Protein AF-A0A950ZW15-F1 (afdb_monomer)

Foldseek 3Di:
DDDDDDDPVRVVVVVVVVVVVPQLEDEDDDLVNCPPPDDPVVPDDDDDHDVSHDYPDDDDPPWDDADPDHDPVSCCVGPDDVVRCVVVVVVVVVDD

pLDDT: mean 79.77, std 10.53, range [44.34, 96.44]

Structure (mmCIF, N/CA/C/O backbone):
data_AF-A0A950ZW15-F1
#
_entry.id   AF-A0A950ZW15-F1
#
loop_
_atom_site.group_PDB
_atom_site.id
_atom_site.type_symbol
_atom_site.label_atom_id
_atom_site.label_alt_id
_atom_site.label_comp_id
_atom_site.label_asym_id
_atom_site.label_entity_id
_atom_site.label_seq_id
_atom_site.pdbx_PDB_ins_code
_atom_site.Cartn_x
_atom_site.Cartn_y
_atom_site.Cartn_z
_atom_site.occupancy
_atom_site.B_iso_or_equiv
_atom_site.auth_seq_id
_atom_site.auth_comp_id
_atom_site.auth_asym_id
_atom_site.auth_atom_id
_atom_site.pdbx_PDB_model_num
ATOM 1 N N . MET A 1 1 ? -24.446 -6.700 48.224 1.00 44.34 1 MET A N 1
ATOM 2 C CA . MET A 1 1 ? -23.644 -5.526 47.820 1.00 44.34 1 MET A CA 1
ATOM 3 C C . MET A 1 1 ? -24.470 -4.745 46.815 1.00 44.34 1 MET A C 1
ATOM 5 O O . MET A 1 1 ? -24.896 -5.343 45.838 1.00 44.34 1 MET A O 1
ATOM 9 N N . GLN A 1 2 ? -24.805 -3.487 47.106 1.00 48.25 2 GLN A N 1
ATOM 10 C CA . GLN A 1 2 ? -25.565 -2.638 46.184 1.00 48.25 2 GLN A CA 1
ATOM 11 C C . GLN A 1 2 ? -24.590 -2.086 45.138 1.00 48.25 2 GLN A C 1
ATOM 13 O O . GLN A 1 2 ? -23.591 -1.472 45.500 1.00 48.25 2 GLN A O 1
ATOM 18 N N . THR A 1 3 ? -24.839 -2.354 43.861 1.00 51.03 3 THR A N 1
ATOM 19 C CA . THR A 1 3 ? -24.081 -1.776 42.747 1.00 51.03 3 THR A CA 1
ATOM 20 C C . THR A 1 3 ? -24.508 -0.324 42.568 1.00 51.03 3 THR A C 1
ATOM 22 O O . THR A 1 3 ? -25.663 -0.058 42.239 1.00 51.03 3 THR A O 1
ATOM 25 N N . GLN A 1 4 ? -23.594 0.611 42.819 1.00 66.94 4 GLN A N 1
ATOM 26 C CA . GLN A 1 4 ? -23.808 2.031 42.557 1.00 66.94 4 GLN A CA 1
ATOM 27 C C . GLN A 1 4 ? -23.922 2.248 41.041 1.00 66.94 4 GLN A C 1
ATOM 29 O O . GLN A 1 4 ? -23.133 1.696 40.274 1.00 66.94 4 GLN A O 1
ATOM 34 N N . ALA A 1 5 ? -24.944 2.987 40.607 1.00 74.88 5 ALA A N 1
ATOM 35 C CA . ALA A 1 5 ? -25.170 3.258 39.1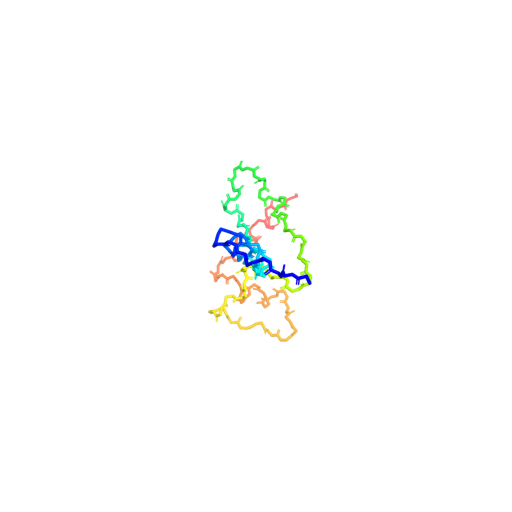91 1.00 74.88 5 ALA A CA 1
ATOM 36 C C . ALA A 1 5 ? -24.102 4.228 38.662 1.00 74.88 5 ALA A C 1
ATOM 38 O O . ALA A 1 5 ? -23.831 5.243 39.306 1.00 74.88 5 ALA A O 1
ATOM 39 N N . LYS A 1 6 ? -23.519 3.903 37.501 1.00 78.94 6 LYS A N 1
ATOM 40 C CA . LYS A 1 6 ? -22.512 4.731 36.823 1.00 78.94 6 LYS A CA 1
ATOM 41 C C . LYS A 1 6 ? -23.073 6.114 36.514 1.00 78.94 6 LYS A C 1
ATOM 43 O O . LYS A 1 6 ? -24.242 6.258 36.146 1.00 78.94 6 LYS A O 1
ATOM 48 N N . THR A 1 7 ? -22.234 7.125 36.658 1.00 89.94 7 THR A N 1
ATOM 49 C CA . THR A 1 7 ? -22.574 8.501 36.310 1.00 89.94 7 THR A CA 1
ATOM 50 C C . THR A 1 7 ? -22.599 8.683 34.786 1.00 89.94 7 THR A C 1
ATOM 52 O O . THR A 1 7 ? -21.941 7.937 34.061 1.00 89.94 7 THR A O 1
ATOM 55 N N . PRO A 1 8 ? -23.322 9.687 34.257 1.00 84.69 8 PRO A N 1
ATOM 56 C CA . PRO A 1 8 ? -23.354 9.956 32.817 1.00 84.69 8 PRO A CA 1
ATOM 57 C C . PRO A 1 8 ? -21.975 10.235 32.206 1.00 84.69 8 PRO A C 1
ATOM 59 O O . PRO A 1 8 ? -21.757 9.914 31.044 1.00 84.69 8 PRO A O 1
ATOM 62 N N . SER A 1 9 ? -21.054 10.804 32.992 1.00 86.94 9 SER A N 1
ATOM 63 C CA . SER A 1 9 ? -19.667 11.023 32.566 1.00 86.94 9 SER A CA 1
ATOM 64 C C . SER A 1 9 ? -18.935 9.696 32.391 1.00 86.94 9 SER A C 1
ATOM 66 O O . SER A 1 9 ? -18.363 9.456 31.341 1.00 86.94 9 SER A O 1
ATOM 68 N N . GLU A 1 10 ? -19.047 8.787 33.360 1.00 85.69 10 GLU A N 1
ATOM 69 C CA . GLU A 1 10 ? -18.403 7.466 33.295 1.00 85.69 10 GLU A CA 1
ATOM 70 C C . GLU A 1 10 ? -18.956 6.602 32.151 1.00 85.69 10 GLU A C 1
ATOM 72 O O . GLU A 1 10 ? -18.247 5.771 31.593 1.00 85.69 10 GLU A O 1
ATOM 77 N N . ILE A 1 11 ? -20.221 6.813 31.775 1.00 85.44 11 ILE A N 1
ATOM 78 C CA . ILE A 1 11 ? -20.841 6.156 30.617 1.00 85.44 11 ILE A CA 1
ATOM 79 C C . ILE A 1 11 ? -20.291 6.724 29.298 1.00 85.44 11 ILE A C 1
ATOM 81 O O . ILE A 1 11 ? -20.109 5.968 28.346 1.00 85.44 11 ILE A O 1
ATOM 85 N N . ALA A 1 12 ? -20.025 8.032 29.224 1.00 90.50 12 ALA A N 1
ATOM 86 C CA . ALA A 1 12 ? -19.412 8.651 28.049 1.00 90.50 12 ALA A CA 1
ATOM 87 C C . ALA A 1 12 ? -17.949 8.214 27.888 1.00 90.50 12 ALA A C 1
ATOM 89 O O . ALA A 1 12 ? -17.546 7.829 26.792 1.00 90.50 12 ALA A O 1
ATOM 90 N N . ASP A 1 13 ? -17.205 8.177 28.993 1.00 86.38 13 ASP A N 1
ATOM 91 C CA . ASP A 1 13 ? -15.803 7.764 29.008 1.00 86.38 13 ASP A CA 1
ATOM 92 C C . ASP A 1 13 ? -15.640 6.298 28.544 1.00 86.38 13 ASP A C 1
ATOM 94 O O . ASP A 1 13 ? -14.756 5.989 27.748 1.00 86.38 13 ASP A O 1
ATOM 98 N N . GLU A 1 14 ? -16.535 5.384 28.944 1.00 87.38 14 GLU A N 1
ATOM 99 C CA . GLU A 1 14 ? -16.527 3.996 28.447 1.00 87.38 14 GLU A CA 1
ATOM 100 C C . GLU A 1 14 ? -16.933 3.873 26.972 1.00 87.38 14 GLU A C 1
ATOM 102 O O . GLU A 1 14 ? -16.378 3.050 26.240 1.00 87.38 14 GLU A O 1
ATOM 107 N N . LEU A 1 15 ? -17.885 4.693 26.522 1.00 82.31 15 LEU A N 1
ATOM 108 C CA . LEU A 1 15 ? -18.358 4.689 25.139 1.00 82.31 15 LEU A CA 1
ATOM 109 C C . LEU A 1 15 ? -17.257 5.142 24.169 1.00 82.31 15 LEU A C 1
ATOM 111 O O . LEU A 1 15 ? -17.066 4.536 23.111 1.00 82.31 15 LEU A O 1
ATOM 115 N N . GLU A 1 16 ? -16.499 6.171 24.540 1.00 80.00 16 GLU A N 1
ATOM 116 C CA . GLU A 1 16 ? -15.338 6.631 23.775 1.00 80.00 16 GLU A CA 1
ATOM 117 C C . GLU A 1 16 ? -14.232 5.565 23.737 1.00 80.00 16 GLU A C 1
ATOM 119 O O . GLU A 1 16 ? -13.666 5.280 2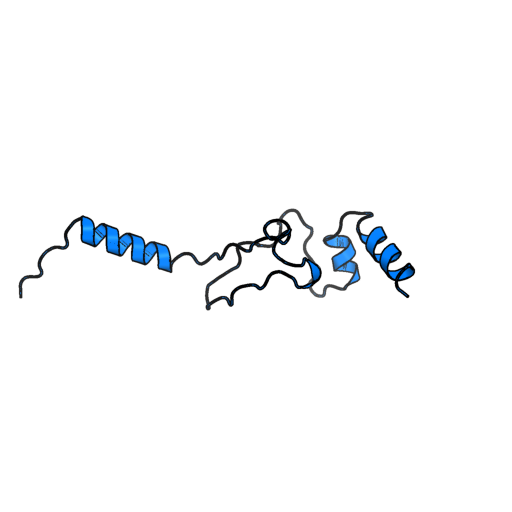2.673 1.00 80.00 16 GLU A O 1
ATOM 124 N N . ASP A 1 17 ? -13.991 4.895 24.864 1.00 76.62 17 ASP A N 1
ATOM 125 C CA . ASP A 1 17 ? -13.014 3.813 24.980 1.00 76.62 17 ASP A CA 1
ATOM 126 C C . ASP A 1 17 ? -13.351 2.577 24.129 1.00 76.62 17 ASP A C 1
ATOM 128 O O . ASP A 1 17 ? -12.448 1.836 23.721 1.00 76.62 17 ASP A O 1
ATOM 132 N N . GLU A 1 18 ? -14.625 2.324 23.838 1.00 71.88 18 GLU A N 1
ATOM 133 C CA . GLU A 1 18 ? -15.068 1.247 22.944 1.00 71.88 18 GLU A CA 1
ATOM 134 C C . GLU A 1 18 ? -15.018 1.649 21.463 1.00 71.88 18 GLU A C 1
ATOM 136 O O . GLU A 1 18 ? -14.583 0.857 20.617 1.00 71.88 18 GLU A O 1
ATOM 141 N N . MET A 1 19 ? -15.370 2.897 21.140 1.00 69.56 19 MET A N 1
ATOM 142 C CA . MET A 1 19 ? -15.287 3.441 19.778 1.00 69.56 19 MET A CA 1
ATOM 143 C C . MET A 1 19 ? -13.839 3.543 19.279 1.00 69.56 19 MET A C 1
ATOM 145 O O . MET A 1 19 ? -13.548 3.291 18.108 1.00 69.56 19 MET A O 1
ATOM 149 N N . MET A 1 20 ? -12.899 3.836 20.179 1.00 59.31 20 MET A N 1
ATOM 150 C CA . MET A 1 20 ? -11.469 3.826 19.867 1.00 59.31 20 MET A CA 1
ATOM 151 C C . MET A 1 20 ? -10.913 2.424 19.580 1.00 59.31 20 MET A C 1
ATOM 153 O O . MET A 1 20 ? -9.940 2.293 18.836 1.00 59.31 20 MET A O 1
ATOM 157 N N . LYS A 1 21 ? -11.507 1.361 20.133 1.00 66.38 21 LYS A N 1
ATOM 158 C CA . LYS A 1 21 ? -11.052 -0.028 19.919 1.00 66.38 21 LYS A CA 1
ATOM 159 C C . LYS A 1 21 ? -11.574 -0.639 18.614 1.00 66.38 21 LYS A C 1
ATOM 161 O O . LYS A 1 21 ? -11.007 -1.626 18.156 1.00 66.38 21 LYS A O 1
ATOM 166 N N . THR A 1 22 ? -12.617 -0.054 18.023 1.00 60.06 22 THR A N 1
ATOM 167 C CA . THR A 1 22 ? -13.384 -0.592 16.881 1.00 60.06 22 THR A CA 1
ATOM 168 C C . THR A 1 22 ? -13.028 0.014 15.521 1.00 60.06 22 THR A C 1
ATOM 170 O O . THR A 1 22 ? -13.606 -0.362 14.502 1.00 60.06 22 THR A O 1
ATOM 173 N N . LEU A 1 23 ? -12.060 0.929 15.447 1.00 67.56 23 LEU A N 1
ATOM 174 C CA . LEU A 1 23 ? -11.574 1.423 14.158 1.00 67.56 23 LEU A CA 1
ATOM 175 C C . LEU A 1 23 ? -10.626 0.399 13.512 1.00 67.56 23 LEU A C 1
ATOM 177 O O . LEU A 1 23 ? -9.405 0.439 13.670 1.00 67.56 23 LEU A O 1
ATOM 181 N N . ASP A 1 24 ? -11.221 -0.511 12.743 1.00 68.50 24 ASP A N 1
ATOM 182 C CA . ASP A 1 24 ? -10.522 -1.541 11.965 1.00 68.50 24 ASP A CA 1
ATOM 183 C C . ASP A 1 24 ? -9.714 -0.953 10.802 1.00 68.50 24 ASP A C 1
ATOM 185 O O . ASP A 1 24 ? -8.772 -1.570 10.306 1.00 68.50 24 ASP A O 1
ATOM 189 N N . LEU A 1 25 ? -10.068 0.251 10.348 1.00 70.75 25 LEU A N 1
ATOM 190 C CA . LEU A 1 25 ? -9.475 0.884 9.179 1.00 70.75 25 LEU A CA 1
ATOM 191 C C . LEU A 1 25 ? -8.375 1.865 9.578 1.00 70.75 25 LEU A C 1
ATOM 193 O O . LEU A 1 25 ? -8.637 2.959 10.074 1.00 70.75 25 LEU A O 1
ATOM 197 N N . ILE A 1 26 ? -7.130 1.497 9.291 1.00 75.62 26 ILE A N 1
ATOM 198 C CA . ILE A 1 26 ? -5.978 2.368 9.500 1.00 75.62 26 ILE A CA 1
ATOM 199 C C . ILE A 1 26 ? -5.794 3.251 8.255 1.00 75.62 26 ILE A C 1
ATOM 201 O O . ILE A 1 26 ? -5.581 2.730 7.149 1.00 75.62 26 ILE A O 1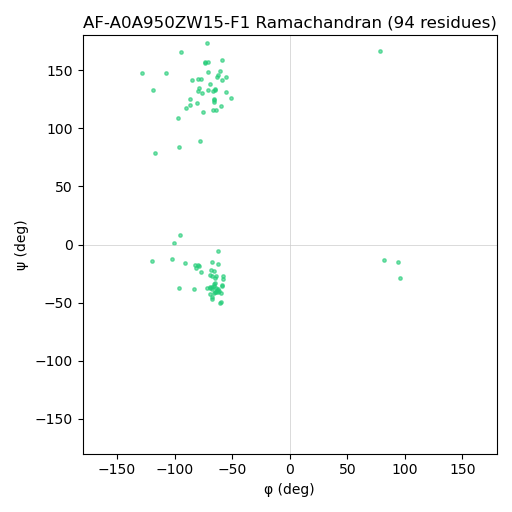
ATOM 205 N N . PRO A 1 27 ?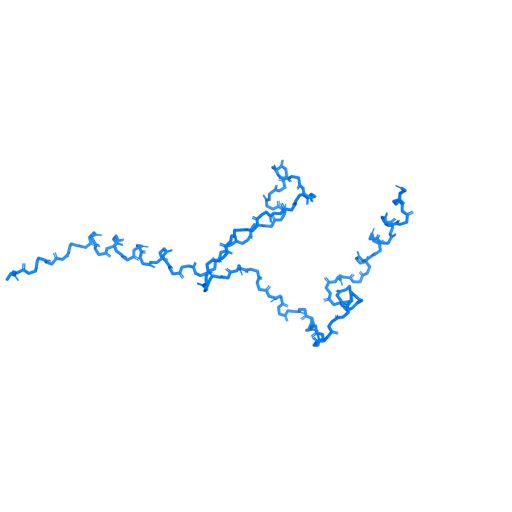 -5.857 4.592 8.385 1.00 72.88 27 PRO A N 1
ATOM 206 C CA . PRO A 1 27 ? -5.592 5.483 7.267 1.00 72.88 27 PRO A CA 1
ATOM 207 C C . PRO A 1 27 ? -4.127 5.359 6.836 1.00 72.88 27 PRO A C 1
ATOM 209 O O . PRO A 1 27 ? -3.198 5.578 7.614 1.00 72.88 27 PRO A O 1
ATOM 212 N N . SER A 1 28 ? -3.908 5.017 5.565 1.00 73.19 28 SER A N 1
ATOM 213 C CA . SER A 1 28 ? -2.573 5.032 4.967 1.00 73.19 28 SER A CA 1
ATOM 214 C C . SER A 1 28 ? -2.269 6.434 4.440 1.00 73.19 28 SER A C 1
ATOM 216 O O . SER A 1 28 ? -3.039 6.987 3.654 1.00 73.19 28 SER A O 1
ATOM 218 N N . ARG A 1 29 ? -1.146 7.020 4.871 1.00 74.06 29 ARG A N 1
ATOM 219 C CA . ARG A 1 29 ? -0.670 8.312 4.356 1.00 74.06 29 ARG A CA 1
ATOM 220 C C . ARG A 1 29 ? -0.051 8.119 2.972 1.00 74.06 29 ARG A C 1
ATOM 222 O O . ARG A 1 29 ? 0.778 7.231 2.783 1.00 74.06 29 ARG A O 1
ATOM 229 N N . SER A 1 30 ? -0.459 8.937 2.001 1.00 73.69 30 SER A N 1
ATOM 230 C CA . SER A 1 30 ? 0.102 8.881 0.649 1.00 73.69 30 SER A CA 1
ATOM 231 C C . SER A 1 30 ? 1.520 9.471 0.616 1.00 73.69 30 SER A C 1
ATOM 233 O O . SER A 1 30 ? 1.835 10.338 1.432 1.00 73.69 30 SER A O 1
ATOM 235 N N . PRO A 1 31 ? 2.365 9.087 -0.358 1.00 76.00 31 PRO A N 1
ATOM 236 C CA . PRO A 1 31 ? 3.666 9.730 -0.551 1.00 76.00 31 PRO A CA 1
ATOM 237 C C . PRO A 1 31 ? 3.574 11.244 -0.793 1.00 76.00 31 PRO A C 1
ATOM 239 O O . PRO A 1 31 ? 4.499 11.970 -0.452 1.00 76.00 31 PRO A O 1
ATOM 242 N N . LEU A 1 32 ? 2.452 11.728 -1.345 1.00 77.19 32 LEU A N 1
ATOM 243 C CA . LEU A 1 32 ? 2.189 13.163 -1.501 1.00 77.19 32 LEU A CA 1
ATOM 244 C C . LEU A 1 32 ? 1.992 13.858 -0.151 1.00 77.19 32 LEU A C 1
ATOM 246 O O . LEU A 1 32 ? 2.458 14.975 0.027 1.00 77.19 32 LEU A O 1
ATOM 250 N N . TYR A 1 33 ? 1.323 13.202 0.800 1.00 80.69 33 TYR A N 1
ATOM 251 C CA . TYR A 1 33 ? 1.095 13.757 2.135 1.00 80.69 33 TYR A CA 1
ATOM 252 C C . TYR A 1 33 ? 2.405 13.931 2.917 1.00 80.69 33 TYR A C 1
ATOM 254 O O . TYR A 1 33 ? 2.543 14.876 3.682 1.00 80.69 33 TYR A O 1
ATOM 262 N N . THR A 1 34 ? 3.368 13.023 2.738 1.00 81.31 34 THR A N 1
ATOM 263 C CA . THR A 1 34 ? 4.671 13.064 3.427 1.00 81.31 34 THR A CA 1
ATOM 264 C C . THR A 1 34 ? 5.773 13.734 2.602 1.00 81.31 34 THR A C 1
ATOM 266 O O . THR A 1 34 ? 6.949 13.645 2.961 1.00 81.31 34 THR A O 1
ATOM 269 N N . MET A 1 35 ? 5.424 14.347 1.470 1.00 80.50 35 MET A N 1
ATOM 270 C CA . MET A 1 35 ? 6.387 14.972 0.570 1.00 80.50 35 MET A CA 1
ATOM 271 C C . MET A 1 35 ? 7.068 16.160 1.263 1.00 80.50 35 MET A C 1
ATOM 273 O O . MET A 1 35 ? 6.401 16.992 1.867 1.00 80.50 35 MET A O 1
ATOM 277 N N . GLY A 1 36 ? 8.397 16.234 1.168 1.00 82.50 36 GLY A N 1
ATOM 278 C CA . GLY A 1 36 ? 9.212 17.271 1.816 1.00 82.50 36 GLY A CA 1
ATOM 279 C C . GLY A 1 36 ? 9.792 16.850 3.168 1.00 82.50 36 GLY A C 1
ATOM 280 O O . GLY A 1 36 ? 10.895 17.269 3.496 1.00 82.50 36 GLY A O 1
ATOM 281 N N . GLU A 1 37 ? 9.114 15.954 3.886 1.00 84.50 37 GLU A N 1
ATOM 282 C CA . GLU A 1 37 ? 9.585 15.412 5.170 1.00 84.50 37 GLU A CA 1
ATOM 283 C C . GLU A 1 37 ? 10.300 14.065 5.002 1.00 84.50 37 GLU A C 1
ATOM 285 O O . GLU A 1 37 ? 11.282 13.769 5.680 1.00 84.50 37 GLU A O 1
ATOM 290 N N . ILE A 1 38 ? 9.806 13.225 4.087 1.00 78.69 38 ILE A N 1
ATOM 291 C CA . ILE A 1 38 ? 10.330 11.878 3.838 1.00 78.69 38 ILE A CA 1
ATOM 292 C C . ILE A 1 38 ? 10.837 11.793 2.399 1.00 78.69 38 ILE A C 1
ATOM 294 O O . ILE A 1 38 ? 10.135 12.187 1.464 1.00 78.69 38 ILE A O 1
ATOM 298 N N . ASP A 1 39 ? 12.040 11.237 2.212 1.00 81.25 39 ASP A N 1
ATOM 299 C CA . ASP A 1 39 ? 12.559 10.924 0.879 1.00 81.25 39 ASP A CA 1
ATOM 300 C C . ASP A 1 39 ? 11.600 9.940 0.179 1.00 81.25 39 ASP A C 1
ATOM 302 O O . ASP A 1 39 ? 11.413 8.812 0.653 1.00 81.25 39 ASP A O 1
ATOM 306 N N . PRO A 1 40 ? 11.005 10.320 -0.966 1.00 72.00 40 PRO A N 1
ATOM 307 C CA . PRO A 1 40 ? 10.025 9.490 -1.656 1.00 72.00 40 PRO A CA 1
ATOM 308 C C . PRO A 1 40 ? 10.592 8.145 -2.140 1.00 72.00 40 PRO A C 1
ATOM 310 O O . PRO A 1 40 ? 9.815 7.234 -2.424 1.00 72.00 40 PRO A O 1
ATOM 313 N N . ARG A 1 41 ? 11.921 7.983 -2.217 1.00 76.38 41 ARG A N 1
ATOM 314 C CA . ARG A 1 41 ? 12.587 6.728 -2.609 1.00 76.38 41 ARG A CA 1
ATOM 315 C C . ARG A 1 41 ? 12.609 5.685 -1.492 1.00 76.38 41 ARG A C 1
ATOM 317 O O . ARG A 1 41 ? 12.717 4.499 -1.783 1.00 76.38 41 ARG A O 1
ATOM 324 N N . VAL A 1 42 ? 12.514 6.117 -0.234 1.00 78.25 42 VAL A N 1
ATOM 325 C CA . VAL A 1 42 ? 12.547 5.237 0.948 1.00 78.25 42 VAL A CA 1
ATOM 326 C C . VAL A 1 42 ? 11.171 4.602 1.202 1.00 78.25 42 VAL A C 1
ATOM 328 O O . VAL A 1 42 ? 11.074 3.535 1.804 1.00 78.25 42 VAL A O 1
ATOM 331 N N . GLY A 1 43 ? 10.109 5.201 0.652 1.00 65.31 43 GLY A N 1
ATOM 332 C CA . GLY A 1 43 ? 8.734 4.725 0.782 1.00 65.31 43 GLY A CA 1
ATOM 333 C C . GLY A 1 43 ? 8.103 5.071 2.135 1.00 65.31 43 GLY A C 1
ATOM 334 O O . GLY A 1 43 ? 8.768 5.495 3.076 1.00 65.31 43 GLY A O 1
ATOM 335 N N . VAL A 1 44 ? 6.779 4.916 2.231 1.00 67.56 44 VAL A N 1
ATOM 336 C CA . VAL A 1 44 ? 6.037 5.169 3.476 1.00 67.56 44 VAL A CA 1
ATOM 337 C C . VAL A 1 44 ? 5.982 3.878 4.291 1.00 67.56 44 VAL A C 1
ATOM 339 O O . VAL A 1 44 ? 5.385 2.891 3.848 1.00 67.56 44 VAL A O 1
ATOM 342 N N . THR A 1 45 ? 6.570 3.877 5.490 1.00 67.62 45 THR A N 1
ATOM 343 C CA . THR A 1 45 ? 6.478 2.743 6.418 1.00 67.62 45 THR A CA 1
ATOM 344 C C . THR A 1 45 ? 5.029 2.554 6.852 1.00 67.62 45 THR A C 1
ATOM 346 O O . THR A 1 45 ? 4.427 3.419 7.490 1.00 67.62 45 THR A O 1
ATOM 349 N N . ARG A 1 46 ? 4.452 1.410 6.482 1.00 70.00 46 ARG A N 1
ATOM 350 C CA . ARG A 1 46 ? 3.099 1.020 6.886 1.00 70.00 46 ARG A CA 1
ATOM 351 C C . ARG A 1 46 ? 3.132 0.487 8.323 1.00 70.00 46 ARG A C 1
ATOM 353 O O . ARG A 1 46 ? 4.011 -0.322 8.621 1.00 70.00 46 ARG A O 1
ATOM 360 N N . PRO A 1 47 ? 2.203 0.890 9.208 1.00 72.25 47 PRO A N 1
ATOM 361 C CA . PRO A 1 47 ? 2.096 0.266 10.522 1.00 72.25 47 PRO A CA 1
ATOM 362 C C . PRO A 1 47 ? 1.744 -1.221 10.376 1.00 72.25 47 PRO A C 1
ATOM 364 O O . PRO A 1 47 ? 1.033 -1.608 9.444 1.00 72.25 47 PRO A O 1
ATOM 367 N N . GLN A 1 48 ? 2.256 -2.057 11.284 1.00 76.06 48 GLN A N 1
ATOM 368 C CA . GLN A 1 48 ? 1.874 -3.468 11.342 1.00 76.06 48 GLN A CA 1
ATOM 369 C C . GLN A 1 48 ? 0.394 -3.568 11.728 1.00 76.06 48 GLN A C 1
ATOM 371 O O . GLN A 1 48 ? -0.023 -3.002 12.737 1.00 76.06 48 GLN A O 1
ATOM 376 N N . LEU A 1 49 ? -0.393 -4.262 10.907 1.00 75.06 49 LEU A N 1
ATOM 377 C CA . LEU A 1 49 ? -1.819 -4.468 11.148 1.00 75.06 49 LEU A CA 1
ATOM 378 C C . LEU A 1 49 ? -2.005 -5.585 12.178 1.00 75.06 49 LEU A C 1
ATOM 380 O O . LEU A 1 49 ? -1.416 -6.659 12.036 1.00 75.06 49 LEU A O 1
ATOM 384 N N . LYS A 1 50 ? -2.842 -5.357 13.194 1.00 81.38 50 LYS A N 1
ATOM 385 C CA . LYS A 1 50 ? -3.341 -6.444 14.049 1.00 81.38 50 LYS A CA 1
ATOM 386 C C . LYS A 1 50 ? -4.331 -7.313 13.256 1.00 81.38 50 LYS A C 1
ATOM 388 O O . LYS A 1 50 ? -4.922 -6.819 12.293 1.00 81.38 50 LYS A O 1
ATOM 393 N N . PRO A 1 51 ? -4.556 -8.584 13.639 1.00 76.25 51 PRO A N 1
ATOM 394 C CA . PRO A 1 51 ? -5.623 -9.391 13.049 1.00 76.25 51 PRO A CA 1
ATOM 395 C C . PRO A 1 51 ? -6.964 -8.639 13.086 1.00 76.25 51 PRO A C 1
ATOM 397 O O . PRO A 1 51 ? -7.360 -8.163 14.146 1.00 76.25 51 PRO A O 1
ATOM 400 N N . GLY A 1 52 ? -7.622 -8.500 11.931 1.00 71.81 52 GLY A N 1
ATOM 401 C CA . GLY A 1 52 ? -8.870 -7.735 11.773 1.00 71.81 52 GLY A CA 1
ATOM 402 C C . GLY A 1 52 ? -8.694 -6.279 11.322 1.00 71.81 52 GLY A C 1
ATOM 403 O O . GLY A 1 52 ? -9.649 -5.687 10.835 1.00 71.81 52 GLY A O 1
ATOM 404 N N . GLN A 1 53 ? -7.482 -5.715 11.391 1.00 76.00 53 GLN A N 1
ATOM 405 C CA . GLN A 1 53 ? -7.226 -4.370 10.879 1.00 76.00 53 GLN A CA 1
ATOM 406 C C . GLN A 1 53 ? -6.919 -4.375 9.379 1.00 76.00 53 GLN A C 1
ATOM 408 O O . GLN A 1 53 ? -6.180 -5.217 8.863 1.00 76.00 53 GLN A O 1
ATOM 413 N N . HIS A 1 54 ? -7.432 -3.367 8.684 1.00 73.56 54 HIS A N 1
ATOM 414 C CA . HIS A 1 54 ? -7.287 -3.162 7.252 1.00 73.56 54 HIS A CA 1
ATOM 415 C C . HIS A 1 54 ? -6.782 -1.749 6.962 1.00 73.56 54 HIS A C 1
ATOM 417 O O . HIS A 1 54 ? -7.091 -0.796 7.666 1.00 73.56 54 HIS A O 1
ATOM 423 N N . MET A 1 55 ? -5.998 -1.583 5.898 1.00 77.06 55 MET A N 1
ATOM 424 C CA . MET A 1 55 ? -5.659 -0.240 5.426 1.00 77.06 55 MET A CA 1
ATOM 425 C C . MET A 1 55 ? -6.848 0.347 4.668 1.00 77.06 55 MET A C 1
ATOM 427 O O . MET A 1 55 ? -7.482 -0.351 3.880 1.00 77.06 55 MET A O 1
ATOM 431 N N . LEU A 1 56 ? -7.085 1.650 4.819 1.00 73.19 56 LEU A N 1
ATOM 432 C CA . LEU A 1 56 ? -8.176 2.376 4.147 1.00 73.19 56 LEU A CA 1
ATOM 433 C C . LEU A 1 56 ? -8.078 2.382 2.598 1.00 73.19 56 LEU A C 1
ATOM 435 O O . LEU A 1 56 ? -8.973 2.865 1.912 1.00 73.19 56 LEU A O 1
ATOM 439 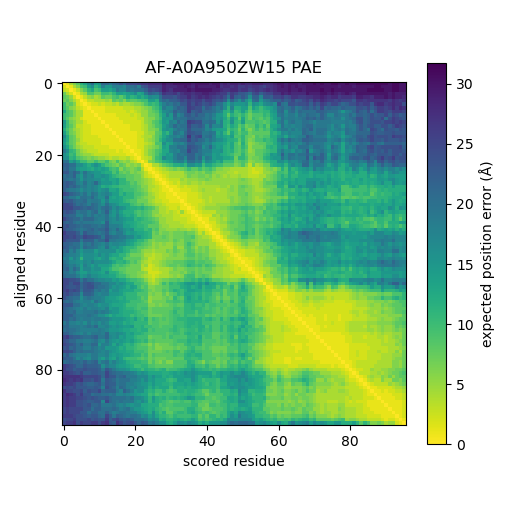N N . GLN A 1 57 ? -6.998 1.859 2.013 1.00 67.50 57 GLN A N 1
ATOM 440 C CA . GLN A 1 57 ? -6.818 1.786 0.561 1.00 67.50 57 GLN A CA 1
ATOM 441 C C . GLN A 1 57 ? -7.240 0.412 0.028 1.00 67.50 57 GLN A C 1
ATOM 443 O O . GLN A 1 57 ? -6.416 -0.484 -0.153 1.00 67.50 57 GLN A O 1
ATOM 448 N N . GLY A 1 58 ? -8.543 0.260 -0.218 1.00 68.81 58 GLY A N 1
ATOM 449 C CA . GLY A 1 58 ? -9.096 -0.861 -0.980 1.00 68.81 58 GLY A CA 1
ATOM 450 C C . GLY A 1 58 ? -8.773 -0.772 -2.478 1.00 68.81 58 GLY A C 1
ATOM 451 O O . GLY A 1 58 ? -8.234 0.223 -2.965 1.00 68.81 58 GLY A O 1
ATOM 452 N N . ALA A 1 59 ? -9.116 -1.819 -3.232 1.00 73.44 59 ALA A N 1
ATOM 453 C CA . ALA A 1 59 ? -9.021 -1.783 -4.689 1.00 73.44 59 ALA A CA 1
ATOM 454 C C . ALA A 1 59 ? -10.007 -0.753 -5.266 1.00 73.44 59 ALA A C 1
ATOM 456 O O . ALA A 1 59 ? -11.176 -0.737 -4.886 1.00 73.44 59 ALA A O 1
ATOM 457 N N . ASP A 1 60 ? -9.549 0.079 -6.204 1.00 81.00 60 ASP A N 1
ATOM 458 C CA . ASP A 1 60 ? -10.427 1.013 -6.912 1.00 81.00 60 ASP A CA 1
ATOM 459 C C . ASP A 1 60 ? -11.416 0.223 -7.794 1.00 81.00 60 ASP A C 1
ATOM 461 O O . ASP A 1 60 ? -10.978 -0.451 -8.734 1.00 81.00 60 ASP A O 1
ATOM 465 N N . PRO A 1 61 ? -12.735 0.292 -7.526 1.00 86.38 61 PRO A N 1
ATOM 466 C CA . PRO A 1 61 ? -13.732 -0.506 -8.240 1.00 86.38 61 PRO A CA 1
ATOM 467 C C . PRO A 1 61 ? -13.881 -0.113 -9.714 1.00 86.38 61 PRO A C 1
ATOM 469 O O . PRO A 1 61 ? -14.470 -0.865 -10.487 1.00 86.38 61 PRO A O 1
ATOM 472 N N . ARG A 1 62 ? -13.358 1.051 -10.120 1.00 88.19 62 ARG A N 1
ATOM 473 C CA . ARG A 1 62 ? -13.397 1.524 -11.511 1.00 88.19 62 ARG A CA 1
ATOM 474 C C . ARG A 1 62 ? -12.334 0.856 -12.377 1.00 88.19 62 ARG A C 1
ATOM 476 O O . ARG A 1 62 ? -12.427 0.903 -13.601 1.00 88.19 62 ARG A O 1
ATOM 483 N N . LEU A 1 63 ? -11.305 0.273 -11.763 1.00 88.25 63 LEU A N 1
ATOM 484 C CA . LEU A 1 63 ? -10.243 -0.398 -12.498 1.00 88.25 63 LEU A CA 1
ATOM 485 C C . LEU A 1 63 ? -10.696 -1.799 -12.931 1.00 88.25 63 LEU A C 1
ATOM 487 O O . LEU A 1 63 ? -11.332 -2.511 -12.150 1.00 88.25 63 LEU A O 1
ATOM 491 N N . PRO A 1 64 ? -10.312 -2.255 -14.135 1.00 91.25 64 PRO A N 1
ATOM 492 C CA . PRO A 1 64 ? -10.560 -3.630 -14.543 1.00 91.25 64 PRO A CA 1
ATOM 493 C C . PRO A 1 64 ? -9.971 -4.634 -13.542 1.00 91.25 64 PRO A C 1
ATOM 495 O O . PRO A 1 64 ? -8.886 -4.421 -12.977 1.00 91.25 64 PRO A O 1
ATOM 498 N N . LYS A 1 65 ? -10.668 -5.754 -13.330 1.00 92.25 65 LYS A N 1
ATOM 499 C CA . LYS A 1 65 ? -10.167 -6.841 -12.480 1.00 92.25 65 LYS A CA 1
ATOM 500 C C . LYS A 1 65 ? -8.892 -7.442 -13.076 1.00 92.25 65 LYS A C 1
ATOM 502 O O . LYS A 1 65 ? -8.758 -7.542 -14.293 1.00 92.25 65 LYS A O 1
ATOM 507 N N . MET A 1 66 ? -7.964 -7.838 -12.206 1.00 93.81 66 MET A N 1
ATOM 508 C CA . MET A 1 66 ? -6.805 -8.623 -12.638 1.00 93.81 66 MET A CA 1
ATOM 509 C C . MET A 1 66 ? -7.261 -10.041 -13.021 1.00 93.81 66 MET A C 1
ATOM 511 O O . MET A 1 66 ? -8.203 -10.548 -12.406 1.00 93.81 66 MET A O 1
ATOM 515 N N . PRO A 1 67 ? -6.595 -10.696 -13.986 1.00 96.12 67 PRO A N 1
ATOM 516 C CA . PRO A 1 67 ? -6.738 -12.135 -14.202 1.00 96.12 67 PRO A CA 1
ATOM 517 C C . PRO A 1 67 ? -6.353 -12.928 -12.944 1.00 96.12 67 PRO A C 1
ATOM 519 O O . PRO A 1 67 ? -5.573 -12.436 -12.129 1.00 96.12 67 PRO A O 1
ATOM 522 N N . GLU A 1 68 ? -6.827 -14.173 -12.812 1.00 95.75 68 GLU A N 1
ATOM 523 C CA . GLU A 1 68 ? -6.470 -15.031 -11.664 1.00 95.75 68 GLU A CA 1
ATOM 524 C C . GLU A 1 68 ? -4.961 -15.271 -11.527 1.00 95.75 68 GLU A C 1
ATOM 526 O O . GLU A 1 68 ? -4.439 -15.352 -10.418 1.00 95.75 68 GLU A O 1
ATOM 531 N N . LYS A 1 69 ? -4.249 -15.371 -12.653 1.00 96.44 69 LYS A N 1
ATOM 532 C CA . LYS A 1 69 ? -2.791 -15.529 -12.702 1.00 96.44 69 LYS A CA 1
ATOM 533 C C . LYS A 1 69 ? -2.185 -14.311 -13.398 1.00 96.44 69 LYS A C 1
ATOM 535 O O . LYS A 1 69 ? -1.913 -14.380 -14.596 1.00 96.44 69 LYS A O 1
ATOM 540 N N . PRO A 1 70 ? -2.045 -13.175 -12.694 1.00 95.25 70 PRO A N 1
ATOM 541 C CA . PRO A 1 70 ? -1.602 -11.937 -13.311 1.00 95.25 70 PRO A CA 1
ATOM 542 C C . PRO A 1 70 ? -0.134 -12.023 -13.731 1.00 95.25 70 PRO A C 1
ATOM 544 O O . PRO A 1 70 ? 0.717 -12.501 -12.982 1.00 95.25 70 PRO A O 1
ATOM 547 N N . THR A 1 71 ? 0.173 -11.499 -14.913 1.00 96.44 71 THR A N 1
ATOM 548 C CA . THR A 1 71 ? 1.550 -11.257 -15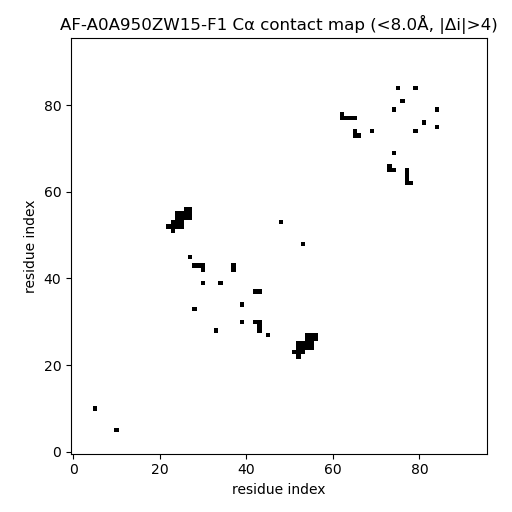.353 1.00 96.44 71 THR A CA 1
ATOM 549 C C . THR A 1 71 ? 1.976 -9.817 -15.053 1.00 96.44 71 THR A C 1
ATOM 551 O O . THR A 1 71 ? 1.149 -8.935 -14.806 1.00 96.44 71 THR A O 1
ATOM 554 N N . ILE A 1 72 ? 3.282 -9.535 -15.134 1.00 91.25 72 ILE A N 1
ATOM 555 C CA . ILE A 1 72 ? 3.797 -8.160 -15.019 1.00 91.25 72 ILE A CA 1
ATOM 556 C C . ILE A 1 72 ? 3.200 -7.240 -16.100 1.00 91.25 72 ILE A C 1
ATOM 558 O O . ILE A 1 72 ? 2.898 -6.077 -15.842 1.00 91.25 72 ILE A O 1
ATOM 562 N N . LEU A 1 73 ? 2.970 -7.769 -17.307 1.0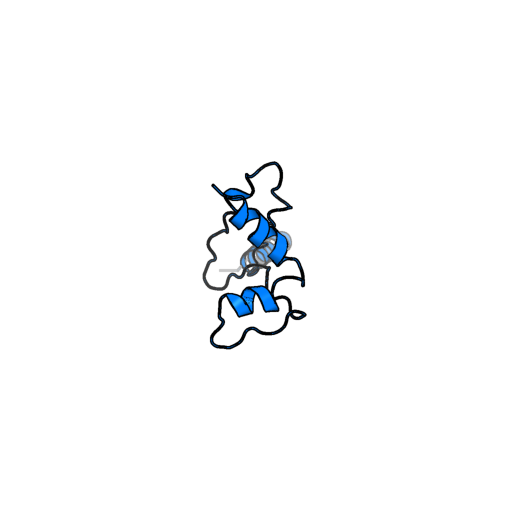0 91.12 73 LEU A N 1
ATOM 563 C CA . LEU A 1 73 ? 2.379 -7.016 -18.412 1.00 91.12 73 LEU A CA 1
ATOM 564 C C . LEU A 1 73 ? 0.917 -6.660 -18.129 1.00 91.12 73 LEU A C 1
ATOM 566 O O . LEU A 1 73 ? 0.490 -5.557 -18.469 1.00 91.12 73 LEU A O 1
ATOM 570 N N . ASP A 1 74 ? 0.166 -7.547 -17.473 1.00 94.06 74 ASP A N 1
ATOM 571 C CA . ASP A 1 74 ? -1.217 -7.268 -17.074 1.00 94.06 74 ASP A CA 1
ATOM 572 C C . ASP A 1 74 ? -1.280 -6.123 -16.067 1.00 94.06 74 ASP A C 1
ATOM 574 O O . ASP A 1 74 ? -2.151 -5.263 -16.167 1.00 94.06 74 ASP A O 1
ATOM 578 N N . PHE A 1 75 ? -0.315 -6.040 -15.147 1.00 90.69 75 PHE A N 1
ATOM 579 C CA . PHE A 1 75 ? -0.230 -4.917 -14.218 1.00 90.69 75 PHE A CA 1
ATOM 580 C C . PHE A 1 75 ? -0.068 -3.588 -14.964 1.00 90.69 75 PHE A C 1
ATOM 582 O O . PHE A 1 75 ? -0.844 -2.658 -14.744 1.00 90.69 75 PHE A O 1
ATOM 589 N N . PHE A 1 76 ? 0.874 -3.505 -15.907 1.00 89.81 76 PHE A N 1
ATOM 590 C CA . PHE A 1 76 ? 1.070 -2.284 -16.692 1.00 89.81 76 PHE A CA 1
ATOM 591 C C . PHE A 1 76 ? -0.144 -1.930 -17.555 1.00 89.81 76 PHE A C 1
ATOM 593 O O . PHE A 1 76 ? -0.514 -0.762 -17.636 1.00 89.81 76 PHE A O 1
ATOM 600 N N . ARG A 1 77 ? -0.807 -2.923 -18.152 1.00 88.88 77 ARG A N 1
ATOM 601 C CA . ARG A 1 77 ? -2.004 -2.702 -18.976 1.00 88.88 77 ARG A CA 1
ATOM 602 C C . ARG A 1 77 ? -3.217 -2.251 -18.164 1.00 88.88 77 ARG A C 1
ATOM 604 O O . ARG A 1 77 ? -3.993 -1.439 -18.652 1.00 88.88 77 ARG A O 1
ATOM 611 N N . LEU A 1 78 ? -3.396 -2.788 -16.956 1.00 91.81 78 LEU A N 1
ATOM 612 C CA . LEU A 1 78 ? -4.621 -2.609 -16.168 1.00 91.81 78 LEU A CA 1
ATOM 613 C C . LEU A 1 78 ? -4.490 -1.576 -15.038 1.00 91.81 78 LEU A C 1
ATOM 615 O O . LEU A 1 78 ? -5.506 -1.213 -14.443 1.00 91.81 78 LEU A O 1
ATOM 619 N N . ARG A 1 79 ? -3.274 -1.131 -14.688 1.00 89.56 79 ARG A N 1
ATOM 620 C CA . ARG A 1 79 ? -3.027 -0.183 -13.579 1.00 89.56 79 ARG A CA 1
ATOM 621 C C . ARG A 1 79 ? -2.370 1.127 -13.991 1.00 89.56 79 ARG A C 1
ATOM 623 O O . ARG A 1 79 ? -2.409 2.072 -13.210 1.00 89.56 79 ARG A O 1
ATOM 630 N N . PHE A 1 80 ? -1.822 1.222 -15.199 1.00 87.75 80 PHE A N 1
ATOM 631 C CA . PHE A 1 80 ? -1.267 2.474 -15.707 1.00 87.75 80 PHE A CA 1
ATOM 632 C C . PHE A 1 80 ? -2.168 3.068 -16.777 1.00 87.75 80 PHE A C 1
ATOM 634 O O . PHE A 1 80 ? -2.786 2.360 -17.570 1.00 87.75 80 PHE A O 1
ATOM 641 N N . ARG A 1 81 ? -2.196 4.403 -16.836 1.00 84.75 81 ARG A N 1
ATOM 642 C CA . ARG A 1 81 ? -2.777 5.094 -17.986 1.00 84.75 81 ARG A CA 1
ATOM 643 C C . ARG A 1 81 ? -2.011 4.711 -19.252 1.00 84.75 81 ARG A C 1
ATOM 645 O O . ARG A 1 81 ? -0.791 4.518 -19.210 1.00 84.75 81 ARG A O 1
ATOM 652 N N . GLN A 1 82 ? -2.696 4.702 -20.389 1.00 78.12 82 GLN A N 1
ATOM 653 C CA . GLN A 1 82 ? -2.027 4.617 -21.686 1.00 78.12 82 GLN A CA 1
ATOM 654 C C . GLN A 1 82 ? -0.998 5.756 -21.809 1.00 78.12 82 GLN A C 1
ATOM 656 O O . GLN A 1 82 ? -1.272 6.901 -21.453 1.00 78.12 82 GLN A O 1
ATOM 661 N N . GLY A 1 83 ? 0.229 5.419 -22.211 1.00 76.50 83 GLY A N 1
ATOM 662 C CA . GLY A 1 83 ? 1.369 6.347 -22.232 1.00 76.50 83 GLY A CA 1
ATOM 663 C C . GLY A 1 83 ? 2.088 6.543 -20.887 1.00 76.50 83 GLY A C 1
ATOM 664 O O . GLY A 1 83 ? 3.213 7.024 -20.872 1.00 76.50 83 GLY A O 1
ATOM 665 N N . GLY A 1 84 ? 1.524 6.108 -19.752 1.00 79.25 84 GLY A N 1
ATOM 666 C CA . GLY A 1 84 ? 2.173 6.215 -18.434 1.00 79.25 84 GLY A CA 1
ATOM 667 C C . GLY A 1 84 ? 3.448 5.373 -18.290 1.00 79.25 84 GLY A C 1
ATOM 668 O O . GLY A 1 84 ? 4.319 5.701 -17.492 1.00 79.25 84 GLY A O 1
ATOM 669 N N . VAL A 1 85 ? 3.586 4.320 -19.100 1.00 82.94 85 VAL A N 1
ATOM 670 C CA . 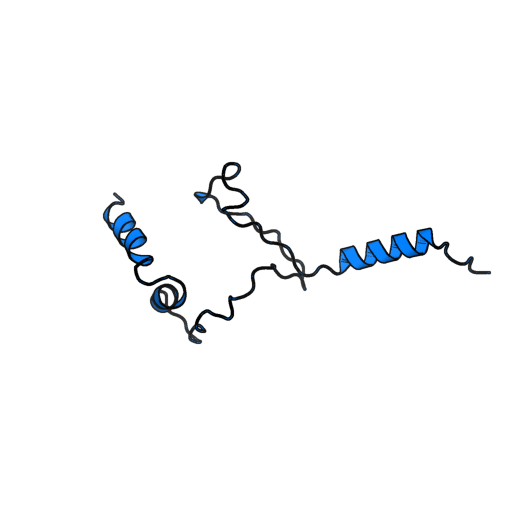VAL A 1 85 ? 4.748 3.410 -19.099 1.00 82.94 85 VAL A CA 1
ATOM 671 C C . VAL A 1 85 ? 5.949 3.999 -19.856 1.00 82.94 85 VAL A C 1
ATOM 673 O O . VAL A 1 85 ? 7.082 3.573 -19.648 1.00 82.94 85 VAL A O 1
ATOM 676 N N . GLN A 1 86 ? 5.741 5.012 -20.704 1.00 87.38 86 GLN A N 1
ATOM 677 C CA . GLN A 1 86 ? 6.805 5.590 -21.535 1.00 87.38 86 GLN A CA 1
ATOM 678 C C . GLN A 1 86 ? 7.921 6.217 -20.693 1.00 87.38 86 GLN A C 1
ATOM 680 O O . GLN A 1 86 ? 9.093 6.030 -21.005 1.00 87.38 86 GLN A O 1
ATOM 685 N N . HIS A 1 87 ? 7.574 6.879 -19.586 1.00 82.94 87 HIS A N 1
ATOM 686 C CA . HIS A 1 87 ? 8.566 7.456 -18.675 1.00 82.94 87 HIS A CA 1
ATOM 687 C C . HIS A 1 87 ? 9.436 6.389 -17.999 1.00 82.94 87 HIS A C 1
ATOM 689 O O . HIS A 1 87 ? 10.618 6.624 -17.780 1.00 82.94 87 HIS A O 1
ATOM 695 N N . LEU A 1 88 ? 8.888 5.201 -17.712 1.00 83.44 88 LEU A N 1
ATOM 696 C CA . LEU A 1 88 ? 9.672 4.089 -17.164 1.00 83.44 88 LEU A CA 1
ATOM 697 C C . LEU A 1 88 ? 10.676 3.563 -18.194 1.00 83.44 88 LEU A C 1
ATOM 699 O O . LEU A 1 88 ? 11.843 3.380 -17.863 1.00 83.44 88 LEU A O 1
ATOM 703 N N . LEU A 1 89 ? 10.240 3.372 -19.445 1.00 85.56 89 LEU A N 1
ATOM 704 C CA . LEU A 1 89 ? 11.115 2.926 -20.536 1.00 85.56 89 LEU A CA 1
ATOM 705 C C . LEU A 1 89 ? 12.207 3.955 -20.850 1.00 85.56 89 LEU A C 1
ATOM 707 O O . LEU A 1 89 ? 13.360 3.586 -21.054 1.00 85.56 89 LEU A O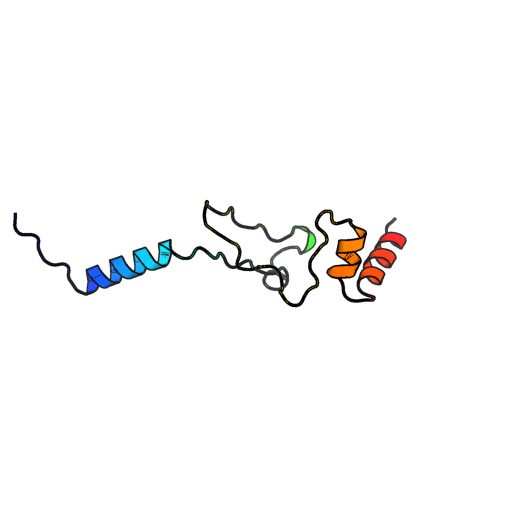 1
ATOM 711 N N . GLN A 1 90 ? 11.859 5.244 -20.841 1.00 89.44 90 GLN A N 1
ATOM 712 C CA . GLN A 1 90 ? 12.819 6.332 -21.003 1.00 89.44 90 GLN A CA 1
ATOM 713 C C . GLN A 1 90 ? 13.866 6.317 -19.883 1.00 89.44 90 GLN A C 1
ATOM 715 O O . GLN A 1 90 ? 15.058 6.335 -20.176 1.00 89.44 90 GLN A O 1
ATOM 720 N N . SER A 1 91 ? 13.441 6.250 -18.618 1.00 88.06 91 SER A N 1
ATOM 721 C CA . SER A 1 91 ? 14.361 6.178 -17.477 1.00 88.06 91 SER A CA 1
ATOM 722 C C . SER A 1 91 ? 15.261 4.946 -17.543 1.00 88.06 91 SER A C 1
ATOM 724 O O . SER A 1 91 ? 16.456 5.066 -17.302 1.00 88.06 91 SER A O 1
ATOM 726 N N . ALA A 1 92 ? 14.723 3.783 -17.924 1.00 86.75 92 ALA A N 1
ATOM 727 C CA . ALA A 1 92 ? 15.508 2.560 -18.088 1.00 86.75 92 ALA A CA 1
ATOM 728 C C . ALA A 1 92 ? 16.582 2.696 -19.179 1.00 86.75 92 ALA A C 1
ATOM 730 O O . ALA A 1 92 ? 17.710 2.266 -18.976 1.00 86.75 92 ALA A O 1
ATOM 731 N N . ASN A 1 93 ? 16.258 3.332 -20.308 1.00 92.56 93 ASN A N 1
ATOM 732 C CA . ASN A 1 93 ? 17.218 3.573 -21.388 1.00 92.56 93 ASN A CA 1
ATOM 733 C C . ASN A 1 93 ? 18.306 4.601 -21.017 1.00 92.56 93 ASN A C 1
ATOM 735 O O . ASN A 1 93 ? 19.388 4.602 -21.598 1.00 92.56 93 ASN A O 1
ATOM 739 N N . LEU A 1 94 ? 18.009 5.510 -20.082 1.00 93.56 94 LEU A N 1
ATOM 740 C CA . LEU A 1 94 ? 18.939 6.541 -19.608 1.00 93.56 94 LEU A CA 1
ATOM 741 C C . LEU A 1 94 ? 19.766 6.108 -18.390 1.00 93.56 94 LEU A C 1
ATOM 743 O O . LEU A 1 94 ? 20.769 6.758 -18.092 1.00 93.56 94 LEU A O 1
ATOM 747 N N . ALA A 1 95 ? 19.365 5.045 -17.691 1.00 89.38 95 ALA A N 1
ATOM 748 C CA . ALA A 1 95 ? 20.134 4.475 -16.594 1.00 89.38 95 ALA A CA 1
ATOM 749 C C . ALA A 1 95 ? 21.451 3.890 -17.138 1.00 89.38 95 ALA A C 1
ATOM 751 O O . ALA A 1 95 ? 21.438 3.077 -18.062 1.00 89.38 95 ALA A O 1
ATOM 752 N N . ARG A 1 96 ? 22.583 4.337 -16.587 1.00 75.19 96 ARG A N 1
ATOM 753 C CA . ARG A 1 96 ? 23.937 3.863 -16.902 1.00 75.19 96 ARG A CA 1
ATOM 754 C C . ARG A 1 96 ? 24.557 3.211 -15.680 1.00 75.19 96 ARG A C 1
ATOM 756 O O . ARG A 1 96 ? 24.273 3.713 -14.569 1.00 75.19 96 ARG A O 1
#

Secondary structure (DSSP, 8-state):
---PPPPHHHHHHHHHHHHTT---EEPPPPTTTTBTTB-TTT---PPPPPTT-EES----TTSPPPPSS--HHHHHHHHS-TTTTHHHHHHHHH--

Solvent-accessible surface area (backbone atoms only — not comparable to full-atom values): 6480 Å² total; per-residue (Å²): 135,85,82,80,78,79,51,75,65,60,54,49,57,52,51,52,61,50,58,69,72,63,66,39,61,44,81,72,77,51,73,76,77,42,54,90,82,47,66,79,87,78,57,79,87,73,79,86,70,56,94,83,45,42,61,64,76,70,82,65,85,88,48,69,79,78,60,97,80,67,50,76,66,52,49,53,67,56,73,42,60,91,74,58,60,52,61,57,55,50,51,60,73,68,61,126

Radius of gyration: 23.08 Å; Cα contacts (8 Å, |Δi|>4): 43; chains: 1; bounding box: 50×33×70 Å

Sequence (96 aa):
MQTQAKTPSEIADELEDEMMKTLDLIPSRSPLYTMGEIDPRVGVTRPQLKPGQHMLQGADPRLPKMPEKPTILDFFRLRFRQGGVQHLLQSANLAR

Mean predicted aligned error: 11.83 Å